Protein AF-A0A961A276-F1 (afdb_monomer_lite)

Radius of gyration: 33.19 Å; chains: 1; bounding box: 102×46×78 Å

Secondary structure (DSSP, 8-state):
-----SS--SSSSB-TTS-B---TTSSS--BTBS---SS--SSSSB-TTSSSB-S-SS-TTSSS--TT-S---SS--SSSSB-TTS-B---TTSSS--TT-S---SS--SSSSB-TTSPBP-----------------------TT---HHHHHHHHHHHHHHHHHHHTTS--

Structure (mmCIF, N/CA/C/O backbone):
data_AF-A0A961A276-F1
#
_entry.id   AF-A0A961A276-F1
#
loop_
_atom_site.group_PDB
_atom_site.id
_atom_site.type_symbol
_atom_site.label_atom_id
_atom_site.label_alt_id
_atom_site.label_comp_id
_atom_site.label_asym_id
_atom_site.label_entity_id
_atom_site.label_seq_id
_atom_site.pdbx_PDB_ins_code
_atom_site.Cartn_x
_atom_site.Cartn_y
_atom_site.Cartn_z
_atom_site.occupancy
_atom_site.B_iso_or_equiv
_atom_site.auth_seq_id
_atom_site.auth_comp_id
_atom_site.auth_asym_id
_atom_site.auth_atom_id
_atom_site.pdbx_PDB_model_num
ATOM 1 N N . GLU A 1 1 ? 20.631 -9.062 -34.538 1.00 73.62 1 GLU A N 1
AT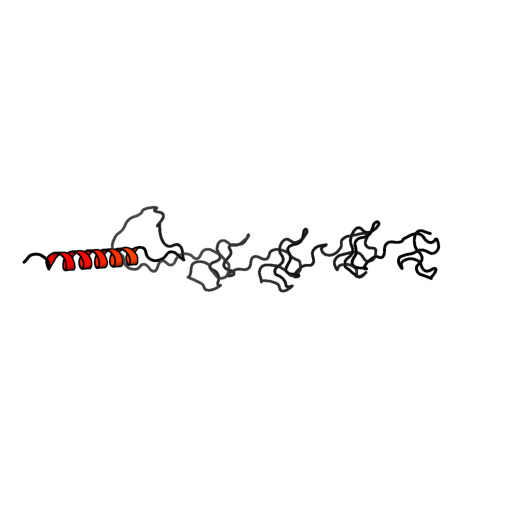OM 2 C CA . GLU A 1 1 ? 19.708 -7.972 -34.195 1.00 73.62 1 GLU A CA 1
ATOM 3 C C . GLU A 1 1 ? 18.553 -8.582 -33.426 1.00 73.62 1 GLU A C 1
ATOM 5 O O . GLU A 1 1 ? 17.890 -9.467 -33.961 1.00 73.62 1 GLU A O 1
ATOM 10 N N . ALA A 1 2 ? 18.440 -8.254 -32.138 1.00 84.44 2 ALA A N 1
ATOM 11 C CA . ALA A 1 2 ? 17.388 -8.772 -31.260 1.00 84.44 2 ALA A CA 1
ATOM 12 C C . ALA A 1 2 ? 16.193 -7.802 -31.144 1.00 84.44 2 ALA A C 1
ATOM 14 O O . ALA A 1 2 ? 15.118 -8.232 -30.722 1.00 84.44 2 ALA A O 1
ATOM 15 N N . CYS A 1 3 ? 16.389 -6.538 -31.535 1.00 87.81 3 CYS A N 1
ATOM 16 C CA . CYS A 1 3 ? 15.405 -5.464 -31.691 1.00 87.81 3 CYS A CA 1
ATOM 17 C C . CYS A 1 3 ? 15.944 -4.403 -32.677 1.00 87.81 3 CYS A C 1
ATOM 19 O O . CYS A 1 3 ? 17.151 -4.369 -32.926 1.00 87.81 3 CYS A O 1
ATOM 21 N N . ASP A 1 4 ? 15.052 -3.564 -33.211 1.00 90.69 4 ASP A N 1
ATOM 22 C CA . ASP A 1 4 ? 15.340 -2.336 -33.970 1.00 90.69 4 ASP A CA 1
ATOM 23 C C . ASP A 1 4 ? 14.149 -1.379 -33.774 1.00 90.69 4 ASP A C 1
ATOM 25 O O . ASP A 1 4 ? 13.019 -1.710 -34.145 1.00 90.69 4 ASP A O 1
ATOM 29 N N . ASP A 1 5 ? 14.383 -0.228 -33.145 1.00 88.00 5 ASP A N 1
ATOM 30 C CA . ASP A 1 5 ? 13.388 0.825 -32.895 1.00 88.00 5 ASP A CA 1
ATOM 31 C C . ASP A 1 5 ? 13.590 2.062 -33.794 1.00 88.00 5 ASP A C 1
ATOM 33 O O . ASP A 1 5 ? 12.964 3.112 -33.608 1.00 88.00 5 ASP A O 1
ATOM 37 N N . GLY A 1 6 ? 14.453 1.937 -34.806 1.00 90.75 6 GLY A N 1
ATOM 38 C CA . GLY A 1 6 ? 14.734 2.977 -35.782 1.00 90.75 6 GLY A CA 1
ATOM 39 C C . GLY A 1 6 ? 15.604 4.122 -35.264 1.00 90.75 6 GLY A C 1
ATOM 40 O O . GLY A 1 6 ? 15.682 5.152 -35.947 1.00 90.75 6 GLY A O 1
ATOM 41 N N . ASN A 1 7 ? 16.251 3.990 -34.099 1.00 91.69 7 ASN A N 1
ATOM 42 C CA . ASN A 1 7 ? 17.151 5.011 -33.571 1.00 91.69 7 ASN A CA 1
ATOM 43 C C . ASN A 1 7 ? 18.376 4.420 -32.811 1.00 91.69 7 ASN A C 1
ATOM 45 O O . ASN A 1 7 ? 18.725 3.263 -33.007 1.00 91.69 7 ASN A O 1
ATOM 49 N N . LEU A 1 8 ? 19.155 5.257 -32.106 1.00 92.25 8 LEU A N 1
ATOM 50 C CA . LEU A 1 8 ? 20.375 4.859 -31.362 1.00 92.25 8 LEU A CA 1
ATOM 51 C C . LEU A 1 8 ? 20.356 5.369 -29.908 1.00 92.25 8 LEU A C 1
ATOM 53 O O . LEU A 1 8 ? 21.415 5.546 -29.292 1.00 92.25 8 LEU A O 1
ATOM 57 N N . ASN A 1 9 ? 19.177 5.710 -29.397 1.00 89.94 9 ASN A N 1
ATOM 58 C CA . ASN A 1 9 ? 18.987 6.069 -28.003 1.00 89.94 9 ASN A CA 1
ATOM 59 C C . ASN A 1 9 ? 19.079 4.793 -27.155 1.00 89.94 9 ASN A C 1
ATOM 61 O O . ASN A 1 9 ? 19.041 3.683 -27.666 1.00 89.94 9 ASN A O 1
ATOM 65 N N . ASN A 1 10 ? 19.319 4.967 -25.861 1.00 87.50 10 ASN A N 1
ATOM 66 C CA . ASN A 1 10 ? 19.243 3.864 -24.910 1.00 87.50 10 ASN A CA 1
ATOM 67 C C . ASN A 1 10 ? 18.066 4.155 -23.975 1.00 87.50 10 ASN A C 1
ATOM 69 O O . ASN A 1 10 ? 17.797 5.327 -23.681 1.00 87.50 10 ASN A O 1
ATOM 73 N N . GLY A 1 11 ? 17.428 3.110 -23.458 1.00 80.12 11 GLY A N 1
ATOM 74 C CA . GLY A 1 11 ? 16.305 3.205 -22.525 1.00 80.12 11 GLY A CA 1
ATOM 75 C C . GLY A 1 11 ? 14.932 3.400 -23.178 1.00 80.12 11 GLY A C 1
ATOM 76 O O . GLY A 1 11 ? 13.973 3.682 -22.468 1.00 80.12 11 GLY A O 1
ATOM 77 N N . ASP A 1 12 ? 14.812 3.259 -24.499 1.00 83.94 12 ASP A N 1
ATOM 78 C CA . ASP A 1 12 ? 13.546 3.253 -25.253 1.00 83.94 12 ASP A CA 1
ATOM 79 C C . ASP A 1 12 ? 13.163 1.860 -25.791 1.00 83.94 12 ASP A C 1
ATOM 81 O O . ASP A 1 12 ? 12.250 1.724 -26.606 1.00 83.94 12 ASP A O 1
ATOM 85 N N . GLY A 1 13 ? 13.808 0.812 -25.268 1.00 85.50 13 GLY A N 1
ATOM 86 C CA . GLY A 1 13 ? 13.492 -0.597 -25.533 1.00 85.50 13 GLY A CA 1
ATOM 87 C C . GLY A 1 13 ? 14.488 -1.309 -26.442 1.00 85.50 13 GLY A C 1
ATOM 88 O O . GLY A 1 13 ? 14.504 -2.545 -26.492 1.00 85.50 13 GLY A O 1
ATOM 89 N N . CYS A 1 14 ? 15.351 -0.565 -27.134 1.00 91.50 14 CYS A N 1
ATOM 90 C CA . CYS A 1 14 ? 16.436 -1.129 -27.919 1.00 91.50 14 CYS A CA 1
ATOM 91 C C . CYS A 1 14 ? 17.690 -0.261 -27.830 1.00 91.50 14 CYS A C 1
ATOM 93 O O . CYS A 1 14 ? 17.703 0.868 -28.296 1.00 91.50 14 CYS A O 1
ATOM 95 N N . ASN A 1 15 ? 18.778 -0.801 -27.276 1.00 90.56 15 ASN A N 1
ATOM 96 C CA . ASN A 1 15 ? 20.005 -0.020 -27.156 1.00 90.56 15 ASN A CA 1
ATOM 97 C C . ASN A 1 15 ? 20.712 0.180 -28.504 1.00 90.56 15 ASN A C 1
ATOM 99 O O . ASN A 1 15 ? 20.469 -0.513 -29.497 1.00 90.56 15 ASN A O 1
ATOM 103 N N . ASN A 1 16 ? 21.725 1.048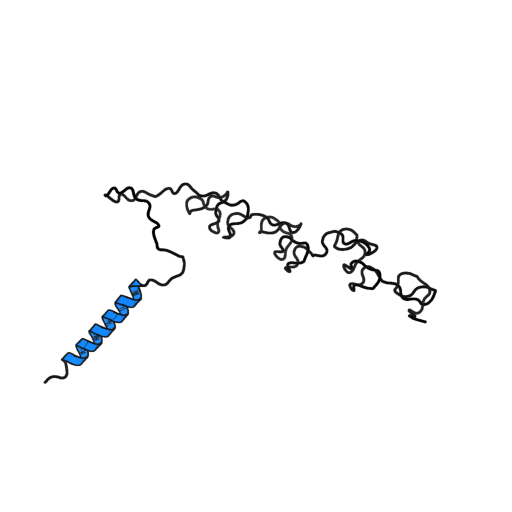 -28.506 1.00 91.50 16 ASN A N 1
ATOM 104 C CA . ASN A 1 16 ? 22.568 1.305 -29.678 1.00 91.50 16 ASN A CA 1
ATOM 105 C C . ASN A 1 16 ? 23.417 0.108 -30.177 1.00 91.50 16 ASN A C 1
ATOM 107 O O . ASN A 1 16 ? 24.118 0.236 -31.186 1.00 91.50 16 ASN A O 1
ATOM 111 N N . LEU A 1 17 ? 23.376 -1.038 -29.487 1.00 91.94 17 LEU A N 1
ATOM 112 C CA . LEU A 1 17 ? 23.971 -2.314 -29.899 1.00 91.94 17 LEU A CA 1
ATOM 113 C C . LEU A 1 17 ? 22.923 -3.294 -30.465 1.00 91.94 17 LEU A C 1
ATOM 115 O O . LEU A 1 17 ? 23.268 -4.434 -30.791 1.00 91.94 17 LEU A O 1
ATOM 119 N N . CYS A 1 18 ? 21.670 -2.852 -30.632 1.00 90.69 18 CYS A N 1
ATOM 120 C CA . CYS A 1 18 ? 20.526 -3.647 -31.086 1.00 90.69 18 CYS A CA 1
ATOM 121 C C . CYS A 1 18 ? 20.211 -4.839 -30.162 1.00 90.69 18 CYS A C 1
ATOM 123 O O . CYS A 1 18 ? 19.841 -5.936 -30.620 1.00 90.69 18 CYS A O 1
ATOM 125 N N . GLU A 1 19 ? 20.392 -4.624 -28.859 1.00 88.81 19 GLU A N 1
ATOM 126 C CA . GLU A 1 19 ? 20.022 -5.528 -27.776 1.00 88.81 19 GLU A CA 1
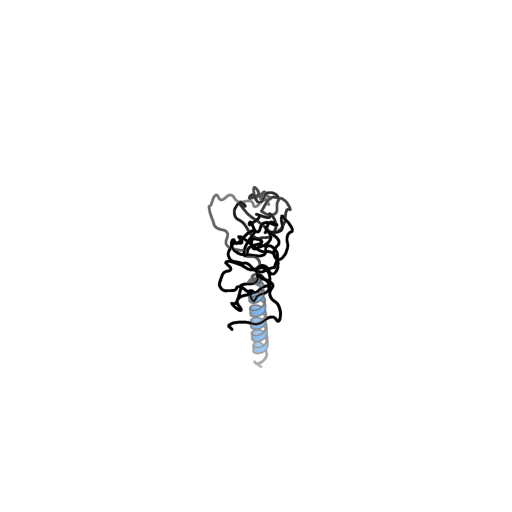ATOM 127 C C . GLU A 1 19 ? 18.796 -4.967 -27.040 1.00 88.81 19 GLU A C 1
ATOM 129 O O . GLU A 1 19 ? 18.678 -3.757 -26.848 1.00 88.81 19 GLU A O 1
ATOM 134 N N . ARG A 1 20 ? 17.867 -5.850 -26.646 1.00 86.88 20 ARG A N 1
ATOM 135 C CA . ARG A 1 20 ? 16.648 -5.447 -25.929 1.00 86.88 20 ARG A CA 1
ATOM 136 C C . ARG A 1 20 ? 16.998 -4.881 -24.556 1.00 86.88 20 ARG A C 1
ATOM 138 O O . ARG A 1 20 ? 17.707 -5.537 -23.794 1.00 86.88 20 ARG A O 1
ATOM 145 N N . GLU A 1 21 ? 16.424 -3.730 -24.244 1.00 86.31 21 GLU A N 1
ATOM 146 C CA . GLU A 1 21 ? 16.412 -3.138 -22.906 1.00 86.31 21 GLU A CA 1
ATOM 147 C C . GLU A 1 21 ? 14.999 -3.246 -22.326 1.00 86.31 21 GLU A C 1
ATOM 149 O O . GLU A 1 21 ? 14.030 -3.241 -23.082 1.00 86.31 21 GLU A O 1
ATOM 154 N N . TYR A 1 22 ? 14.888 -3.378 -21.003 1.00 87.19 22 TYR A N 1
ATOM 155 C CA . TYR A 1 22 ? 13.599 -3.229 -20.324 1.00 87.19 22 TYR A CA 1
ATOM 156 C C . TYR A 1 22 ? 13.236 -1.741 -20.255 1.00 87.19 22 TYR A C 1
ATOM 158 O O . TYR A 1 22 ? 14.136 -0.896 -20.167 1.00 87.19 22 TYR A O 1
ATOM 166 N N . ILE A 1 23 ? 11.945 -1.418 -20.313 1.00 88.75 23 ILE A N 1
ATOM 167 C CA . ILE A 1 23 ? 11.461 -0.036 -20.232 1.00 88.75 23 ILE A CA 1
ATOM 168 C C . ILE A 1 23 ? 10.642 0.140 -18.957 1.00 88.75 23 ILE A C 1
ATOM 170 O O . ILE A 1 23 ? 9.442 -0.116 -18.955 1.00 88.75 23 ILE A O 1
ATOM 174 N N . CYS A 1 24 ? 11.281 0.706 -17.936 1.00 88.75 24 CYS A N 1
ATOM 175 C CA . CYS A 1 24 ? 10.618 0.999 -16.672 1.00 88.75 24 CYS A CA 1
ATOM 176 C C . CYS A 1 24 ? 9.443 1.968 -16.855 1.00 88.75 24 CYS A C 1
ATOM 178 O O . CYS A 1 24 ? 9.604 3.056 -17.422 1.00 88.75 24 CYS A O 1
ATOM 180 N N . GLY A 1 25 ? 8.277 1.579 -16.341 1.00 89.25 25 GLY A N 1
ATOM 181 C CA . GLY A 1 25 ? 7.066 2.391 -16.323 1.00 89.25 25 GLY A CA 1
ATOM 182 C C . GLY A 1 25 ? 6.205 2.245 -17.574 1.00 89.25 25 GLY A C 1
ATOM 183 O O . GLY A 1 25 ? 5.432 3.149 -17.897 1.00 89.25 25 GLY A O 1
ATOM 184 N N . ASN A 1 26 ? 6.342 1.146 -18.318 1.00 89.50 26 ASN A N 1
ATOM 185 C CA . ASN A 1 26 ? 5.553 0.877 -19.522 1.00 89.50 26 ASN A CA 1
ATOM 186 C C . ASN A 1 26 ? 4.260 0.078 -19.237 1.00 89.50 26 ASN A C 1
ATOM 188 O O . ASN A 1 26 ? 3.461 -0.157 -20.151 1.00 89.50 26 ASN A O 1
ATOM 192 N N . GLY A 1 27 ? 4.036 -0.313 -17.982 1.00 86.81 27 GLY A N 1
ATOM 193 C CA . GLY A 1 27 ? 2.900 -1.100 -17.508 1.00 86.81 27 GLY A CA 1
ATOM 194 C C . GLY A 1 27 ? 3.045 -2.607 -17.717 1.00 86.81 27 GLY A C 1
ATOM 195 O O . GLY A 1 27 ? 2.057 -3.338 -17.595 1.00 86.81 27 GLY A O 1
ATOM 196 N N . VAL A 1 28 ? 4.233 -3.095 -18.079 1.00 86.31 28 VAL A N 1
ATOM 197 C CA . VAL A 1 28 ? 4.508 -4.499 -18.394 1.00 86.31 28 VAL A CA 1
ATOM 198 C C . VAL A 1 28 ? 5.766 -4.938 -17.666 1.00 86.31 28 VAL A C 1
ATOM 200 O O . VAL A 1 28 ? 6.848 -4.483 -17.978 1.00 86.31 28 VAL A O 1
ATOM 203 N N . LEU A 1 29 ? 5.642 -5.919 -16.771 1.00 83.75 29 LEU A N 1
ATOM 204 C CA . LEU A 1 29 ? 6.805 -6.473 -16.081 1.00 83.75 29 LEU A CA 1
ATOM 205 C C . LEU A 1 29 ? 7.722 -7.246 -17.050 1.00 83.75 29 LEU A C 1
ATOM 207 O O . LEU A 1 29 ? 7.364 -8.334 -17.526 1.00 83.75 29 LEU A O 1
ATOM 211 N N . GLU A 1 30 ? 8.918 -6.718 -17.301 1.00 88.31 30 GLU A N 1
ATOM 212 C CA . GLU A 1 30 ? 9.925 -7.300 -18.191 1.00 88.31 30 GLU A CA 1
ATOM 213 C C . GLU A 1 30 ? 11.091 -7.980 -17.443 1.00 88.31 30 GLU A C 1
ATOM 215 O O . GLU A 1 30 ? 11.292 -7.858 -16.234 1.00 88.31 30 GLU A O 1
ATOM 220 N N . GLN A 1 31 ? 11.906 -8.756 -18.170 1.00 84.44 31 GLN A N 1
ATOM 221 C CA . GLN A 1 31 ? 13.104 -9.373 -17.592 1.00 84.44 31 GLN A CA 1
ATOM 222 C C . GLN A 1 31 ? 14.172 -8.302 -17.316 1.00 84.44 31 GLN A C 1
ATOM 224 O O . GLN A 1 31 ? 14.814 -7.821 -18.244 1.00 84.44 31 GLN A O 1
ATOM 229 N N . GLY A 1 32 ? 14.404 -8.000 -16.037 1.00 83.94 32 GLY A N 1
ATOM 230 C CA . GLY A 1 32 ? 15.316 -6.936 -15.589 1.00 83.94 32 GLY A CA 1
ATOM 231 C C . GLY A 1 32 ? 14.657 -5.963 -14.608 1.00 83.94 32 GLY A C 1
ATOM 232 O O . GLY A 1 32 ? 15.361 -5.267 -13.877 1.00 83.94 32 GLY A O 1
ATOM 233 N N . GLU A 1 33 ? 13.329 -5.992 -14.544 1.00 90.38 33 GLU A N 1
ATOM 234 C CA . GLU A 1 33 ? 12.507 -5.229 -13.615 1.00 90.38 33 GLU A CA 1
ATOM 235 C C . GLU A 1 33 ? 12.051 -6.107 -12.453 1.00 90.38 33 GLU A C 1
ATOM 237 O O . GLU A 1 33 ? 11.783 -7.302 -12.609 1.00 90.38 33 GLU A O 1
ATOM 242 N N . ASN A 1 34 ? 11.946 -5.501 -11.274 1.00 87.50 34 ASN A N 1
ATOM 243 C CA . ASN A 1 34 ? 11.336 -6.125 -10.104 1.00 87.50 34 ASN A CA 1
ATOM 244 C C . ASN A 1 34 ? 9.864 -5.699 -9.932 1.00 87.50 34 ASN A C 1
ATOM 246 O O . ASN A 1 34 ? 9.120 -6.388 -9.233 1.00 87.50 34 ASN A O 1
ATOM 250 N N . CYS A 1 35 ? 9.451 -4.597 -10.565 1.00 87.31 35 CYS A N 1
ATOM 251 C CA . CYS A 1 35 ? 8.083 -4.080 -10.643 1.00 87.31 35 CYS A CA 1
ATOM 252 C C . CYS A 1 35 ? 7.915 -3.154 -11.854 1.00 87.31 35 CYS A C 1
ATOM 254 O O . CYS A 1 35 ? 8.913 -2.742 -12.431 1.00 87.31 35 CYS A O 1
ATOM 256 N N . ASP A 1 36 ? 6.670 -2.825 -12.203 1.00 89.69 36 ASP A N 1
ATOM 257 C CA . ASP A 1 36 ? 6.325 -1.754 -13.143 1.00 89.69 36 ASP A CA 1
ATOM 258 C C . ASP A 1 36 ? 4.934 -1.202 -12.771 1.00 89.69 36 ASP A C 1
ATOM 260 O O . ASP A 1 36 ? 3.956 -1.954 -12.740 1.00 89.69 36 ASP A O 1
ATOM 264 N N . ASP A 1 37 ? 4.849 0.091 -12.452 1.00 85.06 37 ASP A N 1
ATOM 265 C CA . ASP A 1 37 ? 3.625 0.808 -12.061 1.00 85.06 37 ASP A CA 1
ATOM 266 C C . ASP A 1 37 ? 3.158 1.816 -13.132 1.00 85.06 37 ASP A C 1
ATOM 268 O O . ASP A 1 37 ? 2.470 2.804 -12.859 1.00 85.06 37 ASP A O 1
ATOM 272 N N . SER A 1 38 ? 3.484 1.534 -14.398 1.00 90.38 38 SER A N 1
ATOM 273 C CA . SER A 1 38 ? 3.098 2.322 -15.578 1.00 90.38 38 SER A CA 1
ATOM 274 C C . SER A 1 38 ? 3.611 3.764 -15.593 1.00 90.38 38 SER A C 1
ATOM 276 O O . SER A 1 38 ? 3.102 4.588 -16.365 1.00 90.38 38 SER A O 1
ATOM 278 N N . ASN A 1 39 ? 4.587 4.096 -14.745 1.00 87.19 39 ASN A N 1
ATOM 279 C CA . ASN A 1 39 ? 5.286 5.368 -14.777 1.00 87.19 39 ASN A CA 1
ATOM 280 C C . ASN A 1 39 ? 6.684 5.259 -14.111 1.00 87.19 39 ASN A C 1
ATOM 282 O O . ASN A 1 39 ? 7.150 4.168 -13.821 1.00 87.19 39 ASN A O 1
ATOM 286 N N . THR A 1 40 ? 7.413 6.372 -13.968 1.00 91.38 40 THR A N 1
ATOM 287 C CA . THR A 1 40 ? 8.758 6.393 -13.342 1.00 91.38 40 THR A CA 1
ATOM 288 C C . THR A 1 40 ? 8.834 7.378 -12.174 1.00 91.38 40 THR A C 1
ATOM 290 O O . THR A 1 40 ? 9.898 7.936 -11.879 1.00 91.38 40 THR A O 1
ATOM 293 N N . ILE A 1 41 ? 7.694 7.714 -11.581 1.00 86.19 41 ILE A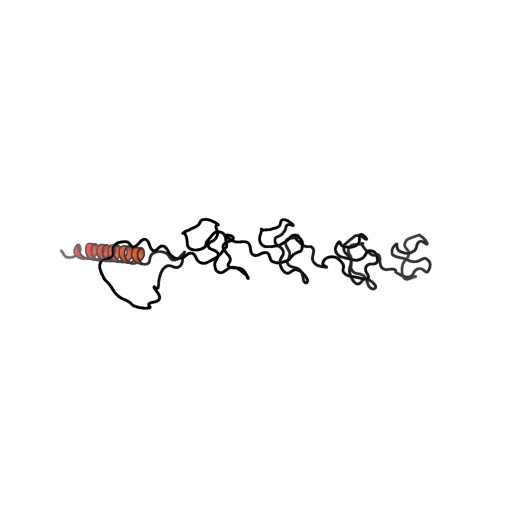 N 1
ATOM 294 C CA . ILE A 1 41 ? 7.621 8.445 -10.320 1.00 86.19 41 ILE A CA 1
ATOM 295 C C . ILE A 1 41 ? 8.086 7.465 -9.231 1.00 86.19 41 ILE A C 1
ATOM 297 O O . ILE A 1 41 ? 8.207 6.269 -9.449 1.00 86.19 41 ILE A O 1
ATOM 301 N N . SER A 1 42 ? 8.591 7.995 -8.124 1.00 84.88 42 SER A N 1
ATOM 302 C CA . SER A 1 42 ? 9.061 7.165 -7.013 1.00 84.88 42 SER A CA 1
ATOM 303 C C . SER A 1 42 ? 8.087 7.307 -5.858 1.00 84.88 42 SER A C 1
ATOM 305 O O . SER A 1 42 ? 7.605 8.412 -5.585 1.00 84.88 42 SER A O 1
ATOM 307 N N . GLY A 1 43 ? 7.862 6.211 -5.140 1.00 76.75 43 GLY A N 1
ATOM 308 C CA . GLY A 1 43 ? 6.939 6.150 -4.011 1.00 76.75 43 GLY A CA 1
ATOM 309 C C . GLY A 1 43 ? 5.464 5.920 -4.359 1.00 76.75 43 GLY A C 1
ATOM 310 O O . GLY A 1 43 ? 4.638 6.116 -3.468 1.00 76.75 43 GLY A O 1
ATOM 311 N N . ASP A 1 44 ? 5.130 5.516 -5.586 1.00 71.19 44 ASP A N 1
ATOM 312 C CA . ASP A 1 44 ? 3.757 5.262 -6.060 1.00 71.19 44 ASP A CA 1
ATOM 313 C C . ASP A 1 44 ? 3.493 3.836 -6.584 1.00 71.19 44 ASP A C 1
ATOM 315 O O . ASP A 1 44 ? 2.442 3.581 -7.168 1.00 71.19 44 ASP A O 1
ATOM 319 N N . GLY A 1 45 ? 4.389 2.893 -6.294 1.00 78.25 45 GLY A N 1
ATOM 320 C CA . GLY A 1 45 ? 4.216 1.463 -6.587 1.00 78.25 45 GLY A CA 1
ATOM 321 C C . GLY A 1 45 ? 5.537 0.791 -6.961 1.00 78.25 45 GLY A C 1
ATOM 322 O O . GLY A 1 45 ? 5.841 -0.341 -6.561 1.00 78.25 45 GLY A O 1
ATOM 323 N N . CYS A 1 46 ? 6.376 1.524 -7.679 1.00 87.88 46 CYS A N 1
ATOM 324 C CA . CYS A 1 46 ? 7.684 1.085 -8.114 1.00 87.88 46 CYS A CA 1
ATOM 325 C C . CYS A 1 46 ? 8.698 2.232 -8.014 1.00 87.88 46 CYS A C 1
ATOM 327 O O . CYS A 1 46 ? 8.352 3.410 -8.015 1.00 87.88 46 CYS A O 1
ATOM 329 N N . SER A 1 47 ? 9.977 1.901 -7.853 1.00 89.75 47 SER A N 1
ATOM 330 C CA . SER A 1 47 ? 11.040 2.898 -7.930 1.00 89.75 47 SER A CA 1
ATOM 331 C C . SER A 1 47 ? 11.195 3.403 -9.360 1.00 89.75 47 SER A C 1
ATOM 333 O O . SER A 1 47 ? 10.936 2.684 -10.320 1.00 89.75 47 SER A O 1
ATOM 335 N N . SER A 1 48 ? 11.725 4.617 -9.519 1.00 90.88 48 SER A N 1
ATOM 336 C CA . SER A 1 48 ? 11.969 5.219 -10.846 1.00 90.88 48 SER A CA 1
ATOM 337 C C . SER A 1 48 ? 12.923 4.428 -11.759 1.00 90.88 48 SER A C 1
ATOM 339 O O . SER A 1 48 ? 13.035 4.739 -12.943 1.00 90.88 48 SER A O 1
ATOM 341 N N . ASP A 1 49 ? 13.633 3.435 -11.218 1.00 90.12 49 ASP A N 1
ATOM 342 C CA . ASP A 1 49 ? 14.510 2.504 -11.938 1.00 90.12 49 ASP A CA 1
ATOM 343 C C . ASP A 1 49 ? 13.958 1.066 -12.008 1.00 90.12 49 ASP A C 1
ATOM 345 O O . ASP A 1 49 ? 14.649 0.150 -12.464 1.00 90.12 49 ASP A O 1
ATOM 349 N N . CYS A 1 50 ? 12.732 0.852 -11.533 1.00 90.31 50 CYS A N 1
ATOM 350 C CA . CYS A 1 50 ? 12.041 -0.429 -11.474 1.00 90.31 50 CYS A CA 1
ATOM 351 C C . CYS A 1 50 ? 12.796 -1.552 -10.740 1.00 90.31 50 CYS A C 1
ATOM 353 O O . CYS A 1 50 ? 12.514 -2.742 -10.907 1.00 90.31 50 CYS A O 1
ATOM 355 N N . GLN A 1 51 ? 13.771 -1.192 -9.899 1.00 91.38 51 GLN A N 1
ATOM 356 C CA . GLN A 1 51 ? 14.572 -2.141 -9.125 1.00 91.38 51 GLN A CA 1
ATOM 357 C C . GLN A 1 51 ? 13.979 -2.430 -7.746 1.00 91.38 51 GLN A C 1
ATOM 359 O O . GLN A 1 51 ? 14.327 -3.439 -7.130 1.00 91.38 51 GLN A O 1
ATOM 364 N N . THR A 1 52 ? 13.096 -1.575 -7.241 1.00 83.75 52 THR A N 1
ATOM 365 C CA . THR A 1 52 ? 12.525 -1.702 -5.902 1.00 83.75 52 THR A CA 1
ATOM 366 C C . THR A 1 52 ? 11.026 -1.485 -5.972 1.00 83.75 52 THR A C 1
ATOM 368 O O . THR A 1 52 ? 10.571 -0.503 -6.540 1.00 83.75 52 THR A O 1
ATOM 371 N N . ILE A 1 53 ? 10.252 -2.378 -5.357 1.00 79.50 53 ILE A N 1
ATOM 372 C CA . ILE A 1 53 ? 8.834 -2.113 -5.102 1.00 79.50 53 ILE A CA 1
ATOM 373 C C . ILE A 1 53 ? 8.773 -1.038 -4.019 1.00 79.50 53 ILE A C 1
ATOM 375 O O . ILE A 1 53 ? 9.227 -1.258 -2.892 1.00 79.50 53 ILE A O 1
ATOM 379 N N . GLU A 1 54 ? 8.240 0.122 -4.367 1.00 74.56 54 GLU A N 1
ATOM 380 C CA . GLU A 1 54 ? 8.083 1.267 -3.475 1.00 74.56 54 GLU A CA 1
ATOM 381 C C . GLU A 1 54 ? 6.602 1.502 -3.241 1.00 74.56 54 GLU A C 1
ATOM 383 O O . GLU A 1 54 ? 5.809 1.217 -4.115 1.00 74.56 54 GLU A O 1
ATOM 388 N N . GLY A 1 55 ? 6.205 2.008 -2.075 1.00 61.84 55 GLY A N 1
ATOM 389 C CA . GLY A 1 55 ? 4.818 2.448 -1.884 1.00 61.84 55 GLY A CA 1
ATOM 390 C C . GLY A 1 55 ? 3.753 1.432 -2.320 1.00 61.84 55 GLY A C 1
ATOM 391 O O . GLY A 1 55 ? 2.889 1.790 -3.097 1.00 61.84 55 GLY A O 1
ATOM 392 N N . GLY A 1 56 ? 3.819 0.192 -1.821 1.00 56.62 56 GLY A N 1
ATOM 393 C CA . GLY A 1 56 ? 2.804 -0.831 -2.086 1.00 56.62 56 GLY A CA 1
ATOM 394 C C . GLY A 1 56 ? 2.790 -1.303 -3.542 1.00 56.62 56 GLY A C 1
ATOM 395 O O . GLY A 1 56 ? 2.203 -0.671 -4.406 1.00 56.62 56 GLY A O 1
ATOM 396 N N . GLY A 1 57 ? 3.288 -2.516 -3.803 1.00 54.19 57 GLY A N 1
ATOM 397 C CA . GLY A 1 57 ? 2.940 -3.264 -5.029 1.00 54.19 57 GLY A CA 1
ATOM 398 C C . GLY A 1 57 ? 1.462 -3.698 -5.073 1.00 54.19 57 GLY A C 1
ATOM 399 O O . GLY A 1 57 ? 1.140 -4.731 -5.646 1.00 54.19 57 GLY A O 1
ATOM 400 N N . ALA A 1 58 ? 0.619 -2.948 -4.373 1.00 62.47 58 ALA A N 1
ATOM 401 C CA . ALA A 1 58 ? -0.765 -3.125 -4.018 1.00 62.47 58 ALA A CA 1
ATOM 402 C C . ALA A 1 58 ? -1.320 -1.689 -3.946 1.00 62.47 58 ALA A C 1
ATOM 404 O O . ALA A 1 58 ? -0.837 -0.873 -3.146 1.00 62.47 58 ALA A O 1
ATOM 405 N N . LEU A 1 59 ? -2.173 -1.339 -4.906 1.00 72.31 59 LEU A N 1
ATOM 406 C CA . LEU A 1 59 ? -2.661 0.022 -5.100 1.00 72.31 59 LEU A CA 1
ATOM 407 C C . LEU A 1 59 ? -3.810 0.287 -4.136 1.00 72.31 59 LEU A C 1
ATOM 409 O O . LEU A 1 59 ? -4.971 0.086 -4.480 1.00 72.31 59 LEU A O 1
ATOM 413 N N . CYS A 1 60 ? -3.469 0.847 -2.980 1.00 78.81 60 CYS A N 1
ATOM 414 C CA . CYS A 1 60 ? -4.454 1.129 -1.954 1.00 78.81 60 CYS A CA 1
ATOM 415 C C . CYS A 1 60 ? -5.632 1.978 -2.460 1.00 78.81 60 CYS A C 1
ATOM 417 O O . CYS A 1 60 ? -5.447 3.058 -3.032 1.00 78.81 60 CYS A O 1
ATOM 419 N N . GLY A 1 61 ? -6.846 1.508 -2.193 1.00 81.38 61 GLY A N 1
ATOM 420 C CA . GLY A 1 61 ? -8.097 2.153 -2.564 1.00 81.38 61 GLY A CA 1
ATOM 421 C C . GLY A 1 61 ? -8.566 1.840 -3.983 1.00 81.38 61 GLY A C 1
ATOM 422 O O . GLY A 1 61 ? -9.359 2.606 -4.539 1.00 81.38 61 GLY A O 1
ATOM 423 N N . ASN A 1 62 ? -8.089 0.755 -4.602 1.00 81.12 62 ASN A N 1
ATOM 424 C CA . ASN A 1 62 ? -8.495 0.341 -5.951 1.00 81.12 62 ASN A CA 1
ATOM 425 C C . ASN A 1 62 ? -9.681 -0.652 -5.962 1.00 81.12 62 ASN A C 1
ATOM 427 O O . ASN A 1 62 ? -10.227 -0.965 -7.026 1.00 81.12 62 ASN A O 1
ATOM 431 N N . GLY A 1 63 ? -10.111 -1.119 -4.792 1.00 84.25 63 GLY A N 1
ATOM 432 C CA . GLY A 1 63 ? -11.219 -2.047 -4.567 1.00 84.25 63 GLY A CA 1
ATOM 433 C C . GLY A 1 63 ? -10.812 -3.516 -4.659 1.00 84.25 63 GLY A C 1
ATOM 434 O O . GLY A 1 63 ? -11.683 -4.390 -4.725 1.00 84.25 63 GLY A O 1
ATOM 435 N N . ILE A 1 64 ? -9.514 -3.800 -4.730 1.00 80.75 64 ILE A N 1
ATOM 436 C CA . ILE A 1 64 ? -8.941 -5.124 -4.934 1.00 80.75 64 ILE A CA 1
ATOM 437 C C . ILE A 1 64 ? -7.924 -5.353 -3.828 1.00 80.75 64 ILE A C 1
ATOM 439 O O . ILE A 1 64 ? -6.882 -4.728 -3.806 1.00 80.75 64 ILE A O 1
ATOM 443 N N . TRP A 1 65 ? -8.193 -6.319 -2.953 1.00 82.31 65 TRP A N 1
ATOM 444 C CA . TRP A 1 65 ? -7.197 -6.718 -1.967 1.00 82.31 65 TRP A CA 1
ATOM 445 C C . TRP A 1 65 ? -5.988 -7.369 -2.653 1.00 82.31 65 TRP A C 1
ATOM 447 O O . TRP A 1 65 ? -6.109 -8.442 -3.262 1.00 82.31 65 TRP A O 1
ATOM 457 N N . GLU A 1 66 ? -4.824 -6.741 -2.525 1.00 79.56 66 GLU A N 1
ATOM 458 C CA . GLU A 1 66 ? -3.567 -7.173 -3.128 1.00 79.56 66 GLU A CA 1
ATOM 459 C C . GLU A 1 66 ? -2.540 -7.626 -2.071 1.00 79.56 66 GLU A C 1
ATOM 461 O O . GLU A 1 66 ? -2.611 -7.329 -0.875 1.00 79.56 66 GLU A O 1
ATOM 466 N N . THR A 1 67 ? -1.554 -8.427 -2.495 1.00 70.69 67 THR A N 1
ATOM 467 C CA . THR A 1 67 ? -0.539 -8.955 -1.568 1.00 70.69 67 THR A CA 1
ATOM 468 C C . THR A 1 67 ? 0.372 -7.823 -1.093 1.00 70.69 67 THR A C 1
ATOM 470 O O . THR A 1 67 ? 1.269 -7.402 -1.813 1.00 70.69 67 THR A O 1
ATOM 473 N N . GLY A 1 68 ? 0.163 -7.367 0.142 1.00 71.00 68 GLY A N 1
ATOM 474 C CA . GLY A 1 68 ? 0.865 -6.217 0.723 1.00 71.00 68 GLY A CA 1
ATOM 475 C C . GLY A 1 68 ? -0.069 -5.270 1.476 1.00 71.00 68 GLY A C 1
ATOM 476 O O . GLY A 1 68 ? 0.387 -4.545 2.357 1.00 71.00 68 GLY A O 1
ATOM 477 N N . GLU A 1 69 ? -1.369 -5.345 1.200 1.00 81.69 69 GLU A N 1
ATOM 478 C CA . GLU A 1 69 ? -2.414 -4.596 1.891 1.00 81.69 69 GLU A CA 1
ATOM 479 C C . GLU A 1 69 ? -2.985 -5.372 3.079 1.00 81.69 69 GLU A C 1
ATOM 481 O O . GLU A 1 69 ? -3.191 -6.589 3.021 1.00 81.69 69 GLU A O 1
ATOM 486 N N . ALA A 1 70 ? -3.297 -4.667 4.170 1.00 83.00 70 ALA A N 1
ATOM 487 C CA . ALA A 1 70 ? -4.096 -5.249 5.248 1.00 83.00 70 ALA A CA 1
ATOM 488 C C . ALA A 1 70 ? -5.603 -5.209 4.923 1.00 83.00 70 ALA A C 1
ATOM 490 O O . ALA A 1 70 ? -6.352 -6.045 5.425 1.00 83.00 70 ALA A O 1
ATOM 491 N N . CYS A 1 71 ? -6.029 -4.261 4.086 1.00 84.50 71 CYS A N 1
ATOM 492 C CA . CYS A 1 71 ? -7.396 -4.027 3.621 1.00 84.50 71 CYS A CA 1
ATOM 493 C C . CYS A 1 71 ? -7.366 -3.227 2.309 1.00 84.50 71 CYS A C 1
ATOM 495 O O . CYS A 1 71 ? -6.356 -2.592 2.035 1.00 84.50 71 CYS A O 1
ATOM 497 N N . ASP A 1 72 ? -8.468 -3.228 1.558 1.00 87.62 72 ASP A N 1
ATOM 498 C CA . ASP A 1 72 ? -8.755 -2.266 0.487 1.00 87.62 72 ASP A CA 1
ATOM 499 C C . ASP A 1 72 ? -10.284 -2.100 0.399 1.00 87.62 72 ASP A C 1
ATOM 501 O O . ASP A 1 72 ? -11.008 -3.088 0.234 1.00 87.62 72 ASP A O 1
ATOM 505 N N . ASP A 1 73 ? -10.786 -0.876 0.574 1.00 86.12 73 ASP A N 1
ATOM 506 C CA . ASP A 1 73 ? -12.218 -0.542 0.551 1.00 86.12 73 ASP A CA 1
ATOM 507 C C . ASP A 1 73 ? -12.640 0.261 -0.696 1.00 86.12 73 ASP A C 1
ATOM 509 O O . ASP A 1 73 ? -13.739 0.824 -0.764 1.00 86.12 73 ASP A O 1
ATOM 513 N N . GLY A 1 74 ? -11.783 0.295 -1.717 1.00 88.44 74 GLY A N 1
ATOM 514 C CA . GLY A 1 74 ? -12.049 0.978 -2.977 1.00 88.44 74 GLY A CA 1
ATOM 515 C C . GLY A 1 74 ? -11.949 2.493 -2.917 1.00 88.44 74 GLY A C 1
ATOM 516 O O . GLY A 1 74 ? -12.438 3.156 -3.839 1.00 88.44 74 GLY A O 1
ATOM 517 N N . ASN A 1 75 ? -11.362 3.055 -1.856 1.00 86.06 75 ASN A N 1
ATOM 518 C CA . ASN A 1 75 ? -11.078 4.476 -1.784 1.00 86.06 75 ASN A CA 1
ATOM 519 C C . ASN A 1 75 ? -9.893 4.811 -0.841 1.00 86.06 75 ASN A C 1
ATOM 521 O O . ASN A 1 75 ? -9.217 3.933 -0.328 1.00 86.06 75 ASN A O 1
ATOM 525 N N . LEU A 1 76 ? -9.575 6.103 -0.691 1.00 85.31 76 LEU A N 1
ATOM 526 C CA . LEU A 1 76 ? -8.472 6.600 0.156 1.00 85.31 76 LEU A CA 1
ATOM 527 C C . LEU A 1 76 ? -8.973 7.484 1.309 1.00 85.31 76 LEU A C 1
ATOM 529 O O . LEU A 1 76 ? -8.223 8.310 1.846 1.00 85.31 76 LEU A O 1
ATOM 533 N N . ASN A 1 77 ? -10.257 7.390 1.647 1.00 84.62 77 ASN A N 1
ATOM 534 C CA . ASN A 1 77 ? -10.774 8.024 2.846 1.00 84.62 77 ASN A CA 1
ATOM 535 C C . ASN A 1 77 ? -10.219 7.281 4.066 1.00 84.62 77 ASN A C 1
ATOM 537 O O . ASN A 1 77 ? -9.599 6.233 3.965 1.00 84.62 77 ASN A O 1
ATOM 541 N N . ASN A 1 78 ? -10.297 7.932 5.219 1.00 82.25 78 ASN A N 1
ATOM 542 C CA . ASN A 1 78 ? -9.896 7.309 6.469 1.00 82.25 78 ASN A CA 1
ATOM 543 C C . ASN A 1 78 ? -11.138 7.202 7.347 1.00 82.25 78 ASN A C 1
ATOM 545 O O . ASN A 1 78 ? -11.966 8.119 7.352 1.00 82.25 78 ASN A O 1
ATOM 549 N N . GLY A 1 79 ? -11.192 6.157 8.168 1.00 77.25 79 GLY A N 1
ATOM 550 C CA . GLY A 1 79 ? -12.288 5.918 9.104 1.00 77.25 79 GLY A CA 1
ATOM 551 C C . GLY A 1 79 ? -13.505 5.232 8.482 1.00 77.25 79 GLY A C 1
ATOM 552 O O . GLY A 1 79 ? -14.598 5.358 9.021 1.00 77.25 79 GLY A O 1
ATOM 553 N N . ASP A 1 80 ? -13.329 4.546 7.355 1.00 78.62 80 ASP A N 1
ATOM 554 C CA . ASP A 1 80 ? -14.323 3.706 6.679 1.00 78.62 80 ASP A CA 1
ATOM 555 C C . ASP A 1 80 ? -13.929 2.217 6.638 1.00 78.62 80 ASP A C 1
ATOM 557 O O . ASP A 1 80 ? -14.483 1.433 5.871 1.00 78.62 80 ASP A O 1
ATOM 561 N N . GLY A 1 81 ? -13.028 1.806 7.535 1.00 80.06 81 GLY A N 1
ATOM 562 C CA . GLY A 1 81 ? -12.553 0.425 7.688 1.00 80.06 81 GLY A CA 1
ATOM 563 C C . GLY A 1 81 ? -11.154 0.192 7.117 1.00 80.06 81 GLY A C 1
ATOM 564 O O . GLY A 1 81 ? -10.421 -0.676 7.603 1.00 80.06 81 GLY A O 1
ATOM 565 N N . CYS A 1 82 ? -10.725 1.008 6.154 1.00 86.69 82 CYS A N 1
ATOM 566 C CA . CYS A 1 82 ? -9.373 0.969 5.620 1.00 86.69 82 CYS A CA 1
ATOM 567 C C . CYS A 1 82 ? -8.738 2.360 5.599 1.00 86.69 82 CYS A C 1
ATOM 569 O O . CYS A 1 82 ? -9.368 3.340 5.234 1.00 86.69 82 CYS A O 1
ATOM 571 N N . SER A 1 83 ? -7.481 2.477 6.035 1.00 86.44 83 SER A N 1
ATOM 572 C CA . SER A 1 83 ? -6.774 3.757 5.948 1.00 86.44 83 SER A CA 1
ATOM 573 C C . SER A 1 83 ? -6.324 4.038 4.520 1.00 86.44 83 SER A C 1
ATOM 575 O O . SER A 1 83 ? -6.072 3.123 3.741 1.00 86.44 83 SER A O 1
ATOM 577 N N . SER A 1 84 ? -5.987 5.298 4.239 1.00 84.31 84 SER A N 1
ATOM 578 C CA . SER A 1 84 ? -5.320 5.703 2.991 1.00 84.31 84 SER A CA 1
ATOM 579 C C . SER A 1 84 ? -3.910 5.106 2.797 1.00 84.31 84 SER A C 1
ATOM 581 O O . SER A 1 84 ? -3.191 5.481 1.876 1.00 84.31 84 SER A O 1
ATOM 583 N N . SER A 1 85 ? -3.461 4.261 3.725 1.00 81.25 85 SER A N 1
ATOM 584 C CA . SER A 1 85 ? -2.208 3.498 3.692 1.00 81.25 85 SER A CA 1
ATOM 585 C C . SER A 1 85 ? -2.456 1.987 3.818 1.00 81.25 85 SER A C 1
ATOM 587 O O . SER A 1 85 ? -1.555 1.234 4.200 1.00 81.25 85 SER A O 1
ATOM 589 N N . CYS A 1 86 ? -3.694 1.564 3.555 1.00 83.75 86 CYS A N 1
ATOM 590 C CA . CYS A 1 86 ? -4.176 0.191 3.565 1.00 83.75 86 CYS A CA 1
ATOM 591 C C . CYS A 1 86 ? -3.836 -0.579 4.837 1.00 83.75 86 CYS A C 1
ATOM 593 O O . CYS A 1 86 ? -3.424 -1.743 4.823 1.00 83.75 86 CYS A O 1
ATOM 595 N N . GLN A 1 87 ? -3.988 0.118 5.961 1.00 84.12 87 GLN A N 1
ATOM 596 C CA . GLN A 1 87 ? -4.007 -0.465 7.290 1.00 84.12 87 GLN A CA 1
ATOM 597 C C . GLN A 1 87 ? -5.460 -0.575 7.737 1.00 84.12 87 GLN A C 1
ATOM 599 O O . GLN A 1 87 ? -6.221 0.378 7.585 1.00 84.12 87 GLN A O 1
ATOM 604 N N . ILE A 1 88 ? -5.830 -1.722 8.311 1.00 81.69 88 ILE A N 1
ATOM 605 C CA . ILE A 1 88 ? -7.165 -1.905 8.890 1.00 81.69 88 ILE A CA 1
ATOM 606 C C . ILE A 1 88 ? -7.376 -0.828 9.954 1.00 81.69 88 ILE A C 1
ATOM 608 O O . ILE A 1 88 ? -6.544 -0.662 10.854 1.00 81.69 88 ILE A O 1
ATOM 612 N N . GLN A 1 89 ? -8.487 -0.106 9.847 1.00 81.50 89 GLN A N 1
ATOM 613 C CA . GLN A 1 89 ? -8.923 0.846 10.855 1.00 81.50 89 GLN A CA 1
ATOM 614 C C . GLN A 1 89 ? -10.173 0.298 11.518 1.00 81.50 89 GLN A C 1
ATOM 616 O O . GLN A 1 89 ? -11.194 0.169 10.856 1.00 81.50 89 GLN A O 1
ATOM 621 N N . SER A 1 90 ? -10.097 0.044 12.827 1.00 80.25 90 SER A N 1
ATOM 622 C CA . SER A 1 90 ? -11.293 -0.245 13.618 1.00 80.25 90 SER A CA 1
ATOM 623 C C . SER A 1 90 ? -12.251 0.938 13.504 1.00 80.25 90 SER A C 1
ATOM 625 O O . SER A 1 90 ? -11.893 2.056 13.907 1.00 80.25 90 SER A O 1
ATOM 627 N N . THR A 1 91 ? -13.416 0.709 12.917 1.00 85.00 91 THR A N 1
ATOM 628 C CA . THR A 1 91 ? -14.426 1.737 12.697 1.00 85.00 91 THR A CA 1
ATOM 629 C C . THR A 1 91 ? -15.686 1.364 13.444 1.00 85.00 91 THR A C 1
ATOM 631 O O . THR A 1 91 ? -16.541 0.653 12.924 1.00 85.00 91 THR A O 1
ATOM 634 N N . CYS A 1 92 ? -15.817 1.951 14.628 1.00 87.94 92 CYS A N 1
ATOM 635 C CA . CYS A 1 92 ? -16.963 1.708 15.477 1.00 87.94 92 CYS A CA 1
ATOM 636 C C . CYS A 1 92 ? -18.278 2.111 14.796 1.00 87.94 92 CYS A C 1
ATOM 638 O O . CYS A 1 92 ? -18.400 3.212 14.248 1.00 87.94 92 CYS A O 1
ATOM 640 N N . GLY A 1 93 ? -19.264 1.222 14.867 1.00 88.00 93 GLY A N 1
ATOM 641 C CA . GLY A 1 93 ? -20.606 1.405 14.332 1.00 88.00 93 GLY A CA 1
ATOM 642 C C . GLY A 1 93 ? -20.777 0.936 12.886 1.00 88.00 93 GLY A C 1
ATOM 643 O O . GLY A 1 93 ? -21.736 1.347 12.228 1.00 88.00 93 GLY A O 1
ATOM 644 N N . ASN A 1 94 ? -19.877 0.098 12.361 1.00 86.25 94 ASN A N 1
ATOM 645 C CA . ASN A 1 94 ? -19.965 -0.457 11.003 1.00 86.25 94 ASN A CA 1
ATOM 646 C C . ASN A 1 94 ? -20.684 -1.827 10.942 1.00 86.25 94 ASN A C 1
ATOM 648 O O . ASN A 1 94 ? -20.950 -2.359 9.859 1.00 86.25 94 ASN A O 1
ATOM 652 N N . GLY A 1 95 ? -21.049 -2.383 12.096 1.00 87.56 95 GLY A N 1
ATOM 653 C CA . GLY A 1 95 ? -21.763 -3.646 12.273 1.00 87.56 95 GLY A CA 1
ATOM 654 C C . GLY A 1 95 ? -20.855 -4.873 12.309 1.00 87.56 95 GLY A C 1
ATOM 655 O O . GLY A 1 95 ? -21.353 -6.005 12.260 1.00 87.56 95 GLY A O 1
ATOM 656 N N . ILE A 1 96 ? -19.539 -4.679 12.351 1.00 84.06 96 ILE A N 1
ATOM 657 C CA . ILE A 1 96 ? -18.524 -5.725 12.322 1.00 84.06 96 ILE A CA 1
ATOM 658 C C . ILE A 1 96 ? -17.588 -5.485 13.501 1.00 84.06 96 ILE A C 1
ATOM 660 O O . ILE A 1 96 ? -16.845 -4.526 13.509 1.00 84.06 96 ILE A O 1
ATOM 664 N N . ALA A 1 97 ? -17.571 -6.396 14.475 1.00 86.88 97 ALA A N 1
ATOM 665 C CA . ALA A 1 97 ? -16.631 -6.285 15.589 1.00 86.88 97 ALA A CA 1
ATOM 666 C C . ALA A 1 97 ? -15.189 -6.540 15.111 1.00 86.88 97 ALA A C 1
ATOM 668 O O . ALA A 1 97 ? -14.820 -7.683 14.801 1.00 86.88 97 ALA A O 1
ATOM 669 N N . GLU A 1 98 ? -14.379 -5.484 15.065 1.00 84.19 98 GLU A N 1
ATOM 670 C CA . GLU A 1 98 ? -12.994 -5.509 14.595 1.00 84.19 98 GLU A CA 1
ATOM 671 C C . GLU A 1 98 ? -11.978 -5.684 15.741 1.00 84.19 98 GLU A C 1
ATOM 673 O O . GLU A 1 98 ? -12.290 -5.661 16.935 1.00 84.19 98 GLU A O 1
ATOM 678 N N . VAL A 1 99 ? -10.704 -5.909 15.397 1.00 80.69 99 VAL A N 1
ATOM 679 C CA . VAL A 1 99 ? -9.636 -6.012 16.405 1.00 80.69 99 VAL A CA 1
ATOM 680 C C . VAL A 1 99 ? -9.478 -4.670 17.122 1.00 80.69 99 VAL A C 1
ATOM 682 O O . VAL A 1 99 ? -9.040 -3.693 16.526 1.00 80.69 99 VAL A O 1
ATOM 685 N N . GLY A 1 100 ? -9.764 -4.658 18.426 1.00 81.56 100 GLY A N 1
ATOM 686 C CA . GLY A 1 100 ? -9.706 -3.458 19.270 1.00 81.56 100 GLY A CA 1
ATOM 687 C C . GLY A 1 100 ? -11.069 -3.040 19.821 1.00 81.56 100 GLY A C 1
ATOM 688 O O . GLY A 1 100 ? -11.118 -2.336 20.827 1.00 81.56 100 GLY A O 1
ATOM 689 N N . GLU A 1 101 ? -12.149 -3.548 19.234 1.00 91.00 101 GLU A N 1
ATOM 690 C CA . GLU A 1 101 ? -13.525 -3.325 19.670 1.00 91.00 101 GLU A CA 1
ATOM 691 C C . GLU A 1 101 ? -13.994 -4.470 20.576 1.00 91.00 101 GLU A C 1
ATOM 693 O O . GLU A 1 101 ? -13.603 -5.630 20.406 1.00 91.00 101 GLU A O 1
ATOM 698 N N . ALA A 1 102 ? -14.819 -4.161 21.578 1.00 92.00 102 ALA A N 1
ATOM 699 C CA . ALA A 1 102 ? -15.459 -5.183 22.407 1.00 92.00 102 ALA A CA 1
ATOM 700 C C . ALA A 1 102 ? -16.787 -5.658 21.790 1.00 92.00 102 ALA A C 1
ATOM 702 O O . ALA A 1 102 ? -17.172 -6.814 21.974 1.00 92.00 102 ALA A O 1
ATOM 703 N N . CYS A 1 103 ? -17.458 -4.773 21.054 1.00 91.94 103 CYS A N 1
ATOM 704 C CA . CYS A 1 103 ? -18.707 -4.981 20.329 1.00 91.94 103 CYS A CA 1
ATOM 705 C C . CYS A 1 103 ? -18.780 -4.024 19.129 1.00 91.94 103 CYS A C 1
ATOM 707 O O . CYS A 1 103 ? -18.008 -3.076 19.076 1.00 91.94 103 CYS A O 1
ATOM 709 N N . ASP A 1 104 ? -19.725 -4.265 18.217 1.00 92.06 104 ASP A N 1
ATOM 710 C CA . ASP A 1 104 ? -20.203 -3.299 17.221 1.00 92.06 104 ASP A CA 1
ATOM 711 C C . ASP A 1 104 ? -21.646 -3.697 16.844 1.00 92.06 104 ASP A C 1
ATOM 713 O O . ASP A 1 104 ? -21.890 -4.849 16.459 1.00 92.06 104 ASP A O 1
ATOM 717 N N . ASP A 1 105 ? -22.617 -2.798 17.021 1.00 91.56 105 ASP A N 1
ATOM 718 C CA . ASP A 1 105 ? -24.039 -3.020 16.715 1.00 91.56 105 ASP A CA 1
ATOM 719 C C . ASP A 1 105 ? -24.546 -2.232 15.491 1.00 91.56 105 ASP A C 1
ATOM 721 O O . ASP A 1 105 ? -25.752 -2.175 15.219 1.00 91.56 105 ASP A O 1
ATOM 725 N N . GLY A 1 106 ? -23.625 -1.712 14.679 1.00 91.31 106 GLY A N 1
ATOM 726 C CA . GLY A 1 106 ? -23.919 -1.075 13.399 1.00 91.31 106 GLY A CA 1
ATOM 727 C C . GLY A 1 106 ? -24.360 0.376 13.497 1.00 91.31 106 GLY A C 1
ATOM 728 O O . GLY A 1 106 ? -24.934 0.886 12.528 1.00 91.31 106 GLY A O 1
ATOM 729 N N . ASN A 1 107 ? -24.147 1.029 14.643 1.00 91.06 107 ASN A N 1
ATOM 730 C CA . ASN A 1 107 ? -24.338 2.463 14.803 1.00 91.06 107 ASN A CA 1
ATOM 731 C C . ASN A 1 107 ? -23.499 3.033 15.978 1.00 91.06 107 ASN A C 1
ATOM 733 O O . ASN A 1 107 ? -22.659 2.337 16.530 1.00 91.06 107 ASN A O 1
ATOM 737 N N . LEU A 1 108 ? -23.655 4.327 16.285 1.00 92.69 108 LEU A N 1
ATOM 738 C CA . LEU A 1 108 ? -22.941 5.032 17.370 1.00 92.69 108 LEU A CA 1
ATOM 739 C C . LEU A 1 108 ? -23.907 5.579 18.440 1.00 92.69 108 LEU A C 1
ATOM 741 O O . LEU A 1 108 ? -23.565 6.500 19.186 1.00 92.69 108 LEU A O 1
ATOM 745 N N . GLU A 1 109 ? -25.156 5.115 18.452 1.00 92.12 109 GLU A N 1
ATOM 746 C CA . GLU A 1 109 ? -26.103 5.452 19.509 1.00 92.12 109 GLU A CA 1
ATOM 747 C C . GLU A 1 109 ? -25.657 4.773 20.806 1.00 92.12 109 GLU A C 1
ATOM 749 O O . GLU A 1 109 ? -24.995 3.750 20.798 1.00 92.12 109 GLU A O 1
ATOM 754 N N . ASN A 1 110 ? -25.992 5.381 21.941 1.00 90.62 110 ASN A N 1
ATOM 755 C CA . ASN A 1 110 ? -25.730 4.768 23.238 1.00 90.62 110 ASN A CA 1
ATOM 756 C C . ASN A 1 110 ? -27.037 4.158 23.781 1.00 90.62 110 ASN A C 1
ATOM 758 O O . ASN A 1 110 ? -28.116 4.750 23.662 1.00 90.62 110 ASN A O 1
ATOM 762 N N . ASN A 1 111 ? -26.919 3.106 24.578 1.00 88.44 111 ASN A N 1
ATOM 763 C CA . ASN A 1 111 ? -27.930 2.300 25.267 1.00 88.44 111 ASN A CA 1
ATOM 764 C C . ASN A 1 111 ? -28.687 1.286 24.394 1.00 88.44 111 ASN A C 1
ATOM 766 O O . ASN A 1 111 ? -29.800 0.888 24.757 1.00 88.44 111 ASN A O 1
ATOM 770 N N . ASP A 1 112 ? -28.119 0.849 23.277 1.00 88.69 112 ASP A N 1
ATOM 771 C CA . ASP A 1 112 ? -28.644 -0.217 22.418 1.00 88.69 112 ASP A CA 1
ATOM 772 C C . ASP A 1 112 ? -27.760 -1.474 22.362 1.00 88.69 112 ASP A C 1
ATOM 774 O O . ASP A 1 112 ? -28.195 -2.497 21.823 1.00 88.69 112 ASP A O 1
ATOM 778 N N . GLY A 1 113 ? -26.627 -1.480 23.070 1.00 89.06 113 GLY A N 1
ATOM 779 C CA . GLY A 1 113 ? -25.810 -2.672 23.292 1.00 89.06 113 GLY A CA 1
ATOM 780 C C . GLY A 1 113 ? -24.314 -2.427 23.157 1.00 89.06 113 GLY A C 1
ATOM 781 O O . GLY A 1 113 ? -23.536 -3.124 23.825 1.00 89.06 113 GLY A O 1
ATOM 782 N N . CYS A 1 114 ? -23.921 -1.448 22.349 1.00 93.94 114 CYS A N 1
ATOM 783 C CA . CYS A 1 114 ? -22.543 -1.033 22.158 1.00 93.94 114 CYS A CA 1
ATOM 784 C C . CYS A 1 114 ? -22.427 0.494 22.227 1.00 93.94 114 CYS A C 1
ATOM 786 O O . CYS A 1 114 ? -23.204 1.187 21.592 1.00 93.94 114 CYS A O 1
ATOM 788 N N . ASP A 1 115 ? -21.495 1.034 23.022 1.00 93.00 115 ASP A N 1
ATOM 789 C CA . ASP A 1 115 ? -21.347 2.495 23.109 1.00 93.00 115 ASP A CA 1
ATOM 790 C C . ASP A 1 115 ? -20.614 3.080 21.893 1.00 93.00 115 ASP A C 1
ATOM 792 O O . ASP A 1 115 ? -19.990 2.368 21.107 1.00 93.00 115 ASP A O 1
ATOM 796 N N . GLU A 1 116 ? -20.600 4.414 21.791 1.00 91.88 116 GLU A N 1
ATOM 797 C CA . GLU A 1 116 ? -19.893 5.163 20.735 1.00 91.88 116 GLU A CA 1
ATOM 798 C C . GLU A 1 116 ? -18.368 4.911 20.678 1.00 91.88 116 GLU A C 1
ATOM 800 O O . GLU A 1 116 ? -17.684 5.390 19.770 1.00 91.88 116 GLU A O 1
ATOM 805 N N . THR A 1 117 ? -17.813 4.195 21.662 1.00 90.75 117 THR A N 1
ATOM 806 C CA . THR A 1 117 ? -16.402 3.788 21.739 1.00 90.75 117 THR A CA 1
ATOM 807 C C . THR A 1 117 ? -16.203 2.280 21.566 1.00 90.75 117 THR A C 1
ATOM 809 O O . THR A 1 117 ? -15.119 1.752 21.843 1.00 90.75 117 THR A O 1
ATOM 812 N N . CYS A 1 118 ? -17.244 1.591 21.101 1.00 92.25 118 CYS A N 1
ATOM 813 C CA . CYS A 1 118 ? -17.300 0.160 20.863 1.00 92.25 118 CYS A CA 1
ATOM 814 C C . CYS A 1 118 ? -16.937 -0.683 22.089 1.00 92.25 118 CYS A C 1
ATOM 816 O O . CYS A 1 118 ? -16.249 -1.711 22.012 1.00 92.25 118 CYS A O 1
ATOM 818 N N . GLN A 1 119 ? -17.397 -0.229 23.256 1.00 93.75 119 GLN A N 1
ATOM 819 C CA . GLN A 1 119 ? -17.388 -0.992 24.493 1.00 93.75 119 GLN A CA 1
ATOM 820 C C . GLN A 1 119 ? -18.784 -1.510 24.812 1.00 93.75 119 GLN A C 1
ATOM 822 O O . GLN A 1 119 ? -19.798 -0.882 24.512 1.00 93.75 119 GLN A O 1
ATOM 827 N N . PHE A 1 120 ? -18.831 -2.671 25.470 1.00 91.62 120 PHE A N 1
ATOM 828 C CA . PHE A 1 120 ? -20.094 -3.195 25.967 1.00 91.62 120 PHE A CA 1
ATOM 829 C C . PHE A 1 120 ? -20.713 -2.208 26.938 1.00 91.62 120 PHE A C 1
ATOM 831 O O . PHE A 1 120 ? -20.144 -1.897 27.991 1.00 91.62 120 PHE A O 1
ATOM 838 N N . GLU A 1 121 ? -21.926 -1.797 26.618 1.00 88.62 121 GLU A N 1
ATOM 839 C CA . GLU A 1 121 ? -22.671 -0.943 27.510 1.00 88.62 121 GLU A CA 1
ATOM 840 C C . GLU A 1 121 ? -23.101 -1.739 28.736 1.00 88.62 121 GLU A C 1
ATOM 842 O O . GLU A 1 121 ? -23.495 -2.910 28.635 1.00 88.62 121 GLU A O 1
ATOM 847 N N . PRO A 1 122 ? -23.058 -1.132 29.931 1.00 80.94 122 PRO A N 1
ATOM 848 C CA . PRO A 1 122 ? -23.696 -1.736 31.077 1.00 80.94 122 PRO A CA 1
ATOM 849 C C . PRO A 1 122 ? -25.184 -1.798 30.753 1.00 80.94 122 PRO A C 1
ATOM 851 O O . PRO A 1 122 ? -25.846 -0.763 30.738 1.00 80.9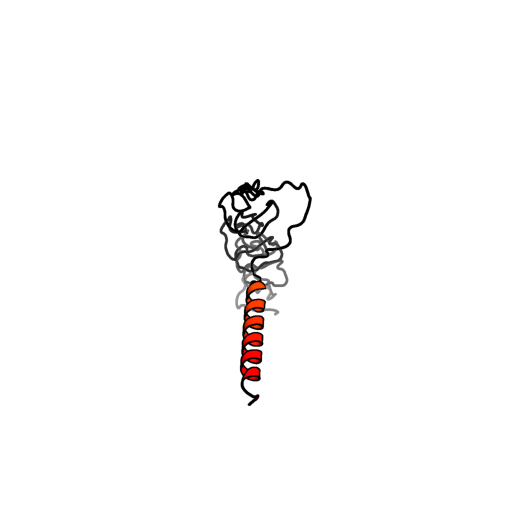4 122 PRO A O 1
ATOM 854 N N . THR A 1 123 ? -25.698 -3.002 30.486 1.00 65.81 123 THR A N 1
ATOM 855 C CA . THR A 1 123 ? -27.114 -3.234 30.206 1.00 65.81 123 THR A CA 1
ATOM 856 C C . THR A 1 123 ? -27.925 -2.547 31.296 1.00 65.81 123 THR A C 1
ATOM 858 O O . THR A 1 123 ? -28.038 -3.055 32.419 1.00 65.81 123 THR A O 1
ATOM 861 N N . THR A 1 124 ? -28.482 -1.375 30.994 1.00 59.56 124 THR A N 1
ATOM 862 C CA . THR A 1 124 ? -29.550 -0.809 31.798 1.00 59.56 124 THR A CA 1
ATOM 863 C C . THR A 1 124 ? -30.764 -1.632 31.430 1.00 59.56 124 THR A C 1
ATOM 865 O O . THR A 1 124 ? -31.619 -1.235 30.647 1.00 59.56 124 THR A O 1
ATOM 868 N N . GLU A 1 125 ? -30.809 -2.853 31.969 1.00 57.44 125 GLU A N 1
ATOM 869 C CA . GLU A 1 125 ? -32.048 -3.592 32.072 1.00 57.44 125 GLU A CA 1
ATOM 870 C C . GLU A 1 125 ? -33.013 -2.618 32.737 1.00 57.44 125 GLU A C 1
ATOM 872 O O . GLU A 1 125 ? -32.930 -2.333 33.936 1.00 57.44 125 GLU A O 1
ATOM 877 N N . VAL A 1 126 ? -33.900 -2.036 31.929 1.00 46.72 126 VAL A N 1
ATOM 878 C CA . VAL A 1 126 ? -35.140 -1.480 32.424 1.00 46.72 126 VAL A CA 1
ATOM 879 C C . VAL A 1 126 ? -35.760 -2.657 33.140 1.00 46.72 126 VAL A C 1
ATOM 881 O O . VAL A 1 126 ? -36.294 -3.571 32.513 1.00 46.72 126 VAL A O 1
ATOM 884 N N . VAL A 1 127 ? -35.605 -2.655 34.462 1.00 43.81 127 VAL A N 1
ATOM 885 C CA . VAL A 1 127 ? -36.308 -3.528 35.380 1.00 43.81 127 VAL A CA 1
ATOM 886 C C . VAL A 1 127 ? -37.780 -3.229 35.143 1.00 43.81 127 VAL A C 1
ATOM 888 O O . VAL A 1 127 ? -38.396 -2.406 35.820 1.00 43.81 127 VAL A O 1
ATOM 891 N N . LEU A 1 128 ? -38.365 -3.882 34.141 1.00 44.97 128 LEU A N 1
ATOM 892 C CA . LEU A 1 128 ? -39.782 -4.145 34.162 1.00 44.97 128 LEU A CA 1
ATOM 893 C C . LEU A 1 128 ? -39.998 -4.862 35.495 1.00 44.97 128 LEU A C 1
ATOM 895 O O . LEU A 1 128 ? -39.235 -5.780 35.812 1.00 44.97 128 LEU A O 1
ATOM 899 N N . PRO A 1 129 ? -40.958 -4.430 36.325 1.00 40.97 129 PRO A N 1
ATOM 900 C CA . PRO A 1 129 ? -41.172 -5.025 37.629 1.00 40.97 129 PRO A CA 1
ATOM 901 C C . PRO A 1 129 ? -41.780 -6.413 37.421 1.00 40.97 129 PRO A C 1
ATOM 903 O O . PRO A 1 129 ? -42.986 -6.608 37.555 1.00 40.97 129 PRO A O 1
ATOM 906 N N . ILE A 1 130 ? -40.955 -7.393 37.055 1.00 46.78 130 ILE A N 1
ATOM 907 C CA . ILE A 1 130 ? -41.342 -8.790 37.073 1.00 46.78 130 ILE A CA 1
ATOM 908 C C . ILE A 1 130 ? -41.079 -9.265 38.492 1.00 46.78 130 ILE A C 1
ATOM 910 O O . ILE A 1 130 ? -39.957 -9.479 38.944 1.00 46.78 130 ILE A O 1
ATOM 914 N N . ILE A 1 131 ? -42.179 -9.338 39.223 1.00 45.16 131 ILE A N 1
ATOM 915 C CA . ILE A 1 131 ? -42.279 -9.919 40.548 1.00 45.16 131 ILE A CA 1
ATOM 916 C C . ILE A 1 131 ? -41.785 -11.369 40.450 1.00 45.16 131 ILE A C 1
ATOM 918 O O . ILE A 1 131 ? -42.474 -12.210 39.882 1.00 45.16 131 ILE A O 1
ATOM 922 N N . GLY A 1 132 ? -40.611 -11.674 41.004 1.00 34.44 132 GLY A N 1
ATOM 923 C CA . GLY A 1 132 ? -40.165 -13.060 41.167 1.00 34.44 132 GLY A CA 1
ATOM 924 C C . GLY A 1 132 ? -38.657 -13.229 41.095 1.00 34.44 132 GLY A C 1
ATOM 925 O O . GLY A 1 132 ? -38.089 -13.321 40.015 1.00 34.44 132 GLY A O 1
ATOM 926 N N . GLY A 1 133 ? -38.018 -13.294 42.264 1.00 41.50 133 GLY A N 1
ATOM 927 C CA . GLY A 1 133 ? -36.594 -13.576 42.392 1.00 41.50 133 GLY A CA 1
ATOM 928 C C . GLY A 1 133 ? -36.190 -14.943 41.838 1.00 41.50 133 GLY A C 1
ATOM 929 O O . GLY A 1 133 ? -36.948 -15.910 41.885 1.00 41.50 133 GLY A O 1
ATOM 930 N N . GLY A 1 134 ? -34.949 -15.016 41.370 1.00 33.12 134 GLY A N 1
ATOM 931 C CA . GLY A 1 134 ? -34.322 -16.255 40.939 1.00 33.12 134 GLY A CA 1
ATOM 932 C C . GLY A 1 134 ? -32.931 -15.991 40.394 1.00 33.12 134 GLY A C 1
ATOM 933 O O . GLY A 1 134 ? -32.761 -15.770 39.204 1.00 33.12 134 GLY A O 1
ATOM 934 N N . SER A 1 135 ? -31.937 -16.019 41.279 1.00 54.25 135 SER A N 1
ATOM 935 C CA . SER A 1 135 ? -30.534 -16.180 40.913 1.00 54.25 135 SER A CA 1
ATOM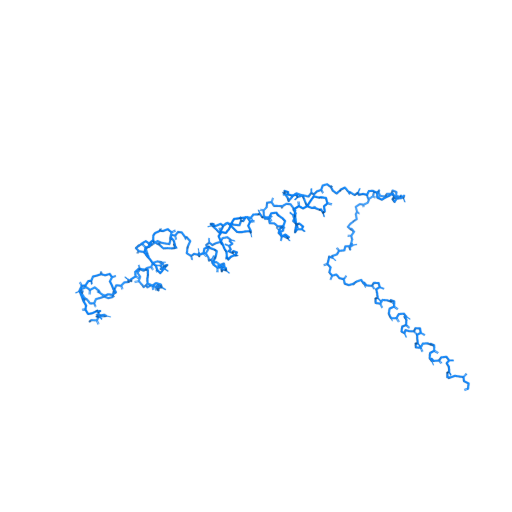 936 C C . SER A 1 135 ? -30.385 -17.425 40.038 1.00 54.25 135 SER A C 1
ATOM 938 O O . SER A 1 135 ? -30.737 -18.522 40.471 1.00 54.25 135 SER A O 1
ATOM 940 N N . GLY A 1 136 ? -29.856 -17.281 38.829 1.00 35.91 136 GLY A N 1
ATOM 941 C CA . GLY A 1 136 ? -29.623 -18.431 37.968 1.00 35.91 136 GLY A CA 1
ATOM 942 C C . GLY A 1 136 ? -28.974 -18.043 36.657 1.00 35.91 136 GLY A C 1
ATOM 943 O O . GLY A 1 136 ? -29.622 -17.499 35.773 1.00 35.91 136 GLY A O 1
ATOM 944 N N . SER A 1 137 ? -27.689 -18.365 36.538 1.00 53.75 137 SER A N 1
ATOM 945 C CA . SER A 1 137 ? -26.986 -18.506 35.271 1.00 53.75 137 SER A CA 1
ATOM 946 C C . SER A 1 137 ? -27.846 -19.311 34.294 1.00 53.75 137 SER A C 1
ATOM 948 O O . SER A 1 137 ? -28.175 -20.467 34.559 1.00 53.75 137 SER A O 1
ATOM 950 N N . GLY A 1 138 ? -28.216 -18.712 33.170 1.00 35.06 138 GLY A N 1
ATOM 951 C CA . GLY A 1 138 ? -28.993 -19.391 32.148 1.00 35.06 138 GLY A CA 1
ATOM 952 C C . GLY A 1 138 ? -28.909 -18.625 30.847 1.00 35.06 138 GLY A C 1
ATOM 953 O O . GLY A 1 138 ? -29.473 -17.545 30.730 1.00 35.06 138 GLY A O 1
ATOM 954 N N . CYS A 1 139 ? -28.186 -19.188 29.880 1.00 45.31 139 CYS A N 1
ATOM 955 C CA . CYS A 1 139 ? -28.229 -18.770 28.488 1.00 45.31 139 CYS A CA 1
ATOM 956 C C . CYS A 1 139 ? -29.696 -18.665 28.055 1.00 45.31 139 CYS A C 1
ATOM 958 O O . CYS A 1 139 ? -30.378 -19.687 27.939 1.00 45.31 139 CYS A O 1
ATOM 960 N N . SER A 1 140 ? -30.190 -17.446 27.834 1.00 40.03 140 SER A N 1
ATOM 961 C CA . SER A 1 140 ? -31.513 -17.261 27.254 1.00 40.03 140 SER A CA 1
ATOM 962 C C . SER A 1 140 ? -31.380 -17.461 25.751 1.00 40.03 140 SER A C 1
ATOM 964 O O . SER A 1 140 ? -30.922 -16.597 25.006 1.00 40.03 140 SER A O 1
ATOM 966 N N . LEU A 1 141 ? -31.706 -18.679 25.322 1.00 43.78 141 LEU A N 1
ATOM 967 C CA . LEU A 1 141 ? -32.000 -18.977 23.933 1.00 43.78 141 LEU A CA 1
ATOM 968 C C . LEU A 1 141 ? -33.092 -18.009 23.448 1.00 43.78 141 LEU A C 1
ATOM 970 O O . LEU A 1 141 ? -34.128 -17.880 24.100 1.00 43.78 141 LEU A O 1
ATOM 974 N N . ASN A 1 142 ? -32.891 -17.487 22.235 1.00 41.94 142 ASN A N 1
ATOM 975 C CA . ASN A 1 142 ? -33.815 -16.702 21.405 1.00 41.94 142 ASN A CA 1
ATOM 976 C C . ASN A 1 142 ? -33.718 -15.190 21.676 1.00 41.94 142 ASN A C 1
ATOM 978 O O . ASN A 1 142 ? -34.249 -14.676 22.649 1.00 41.94 142 ASN A O 1
ATOM 982 N N . THR A 1 143 ? -33.093 -14.406 20.797 1.00 41.34 143 THR A N 1
ATOM 983 C CA . THR A 1 143 ? -33.625 -14.167 19.447 1.00 41.34 143 THR A CA 1
ATOM 984 C C . THR A 1 143 ? -32.498 -13.740 18.500 1.00 41.34 143 THR A C 1
ATOM 986 O O . THR A 1 143 ? -31.985 -12.636 18.606 1.00 41.34 143 THR A O 1
ATOM 989 N N . LEU A 1 144 ? -32.116 -14.611 17.560 1.00 37.88 144 LEU A N 1
ATOM 990 C CA . LEU A 1 144 ? -31.320 -14.208 16.395 1.00 37.88 144 LEU A CA 1
ATOM 991 C C . LEU A 1 144 ? -32.159 -13.246 15.533 1.00 37.88 144 LEU A C 1
ATOM 993 O O . LEU A 1 144 ? -33.327 -13.575 15.272 1.00 37.88 144 LEU A O 1
ATOM 997 N N . PRO A 1 145 ? -31.610 -12.127 15.029 1.00 42.31 145 PRO A N 1
ATOM 998 C CA . PRO A 1 145 ? -32.303 -11.331 14.028 1.00 42.31 145 PRO A CA 1
ATOM 999 C C . PRO A 1 145 ? -32.427 -12.181 12.754 1.00 42.31 145 PRO A C 1
ATOM 1001 O O . PRO A 1 145 ? -31.435 -12.626 12.185 1.00 42.31 145 PRO A O 1
ATOM 1004 N N . GLY A 1 146 ? -33.662 -12.481 12.336 1.00 46.50 146 GLY A N 1
ATOM 1005 C CA . GLY A 1 146 ? -33.922 -13.071 11.016 1.00 46.50 146 GLY A CA 1
ATOM 1006 C C . GLY A 1 146 ? -34.557 -14.465 10.940 1.00 46.50 146 GLY A C 1
ATOM 1007 O O . GLY A 1 146 ? -34.490 -15.076 9.876 1.00 46.50 146 GLY A O 1
ATOM 1008 N N . LYS A 1 147 ? -35.227 -14.995 11.978 1.00 44.53 147 LYS A N 1
ATOM 1009 C CA . LYS A 1 147 ? -36.085 -16.193 11.804 1.00 44.53 147 LYS A CA 1
ATOM 1010 C C . LYS A 1 147 ? -37.580 -15.868 11.908 1.00 44.53 147 LYS A C 1
ATOM 1012 O O . LYS A 1 147 ? -37.994 -15.240 12.881 1.00 44.53 147 LYS A O 1
ATOM 1017 N N . PRO A 1 148 ? -38.416 -16.301 10.939 1.00 41.50 148 PRO A N 1
ATOM 1018 C CA . PRO A 1 148 ? -39.847 -16.040 10.974 1.00 41.50 148 PRO A CA 1
ATOM 1019 C C . PRO A 1 148 ? -40.486 -16.764 12.161 1.00 41.50 148 PRO A C 1
ATOM 1021 O O . PRO A 1 148 ? -40.254 -17.950 12.392 1.00 41.50 148 PRO A O 1
ATOM 1024 N N . ASN A 1 149 ? -41.301 -16.016 12.902 1.00 47.31 149 ASN A N 1
ATOM 1025 C CA . ASN A 1 149 ? -42.060 -16.450 14.069 1.00 47.31 149 ASN A CA 1
ATOM 1026 C C . ASN A 1 149 ? -42.705 -17.841 13.874 1.00 47.31 149 ASN A C 1
ATOM 1028 O O . ASN A 1 149 ? -43.687 -17.997 13.142 1.00 47.31 149 ASN A O 1
ATOM 1032 N N . LEU A 1 150 ? -42.198 -18.849 14.593 1.00 52.69 150 LEU A N 1
ATOM 1033 C CA . LEU A 1 150 ? -42.754 -20.212 14.644 1.00 52.69 150 LEU A CA 1
ATOM 1034 C C . LEU A 1 150 ? -44.195 -20.253 15.200 1.00 52.69 150 LEU A C 1
ATOM 1036 O O . LEU A 1 150 ? -44.904 -21.237 14.999 1.00 52.69 150 LEU A O 1
ATOM 1040 N N . GLY A 1 151 ? -44.664 -19.173 15.838 1.00 48.78 151 GLY A N 1
ATOM 1041 C CA . GLY A 1 151 ? -46.039 -19.039 16.328 1.00 48.78 151 GLY A CA 1
ATOM 1042 C C . GLY A 1 151 ? -47.099 -18.836 15.235 1.00 48.78 151 GLY A C 1
ATOM 1043 O O . GLY A 1 151 ? -48.256 -19.201 15.436 1.00 48.78 151 GLY A O 1
ATOM 1044 N N . ALA A 1 152 ? -46.728 -18.316 14.059 1.00 53.47 152 ALA A N 1
ATOM 1045 C CA . ALA A 1 152 ? -47.693 -18.039 12.988 1.00 53.47 152 ALA A CA 1
ATOM 1046 C C . ALA A 1 152 ? -48.099 -19.304 12.204 1.00 53.47 152 ALA A C 1
ATOM 1048 O O . ALA A 1 152 ? -49.239 -19.431 11.753 1.00 53.47 152 ALA A O 1
ATOM 1049 N N . TRP A 1 153 ? -47.192 -20.279 12.087 1.00 50.69 153 TRP A N 1
ATOM 1050 C CA . TRP A 1 153 ? -47.426 -21.514 11.331 1.00 50.69 153 TRP A CA 1
ATOM 1051 C C . TRP A 1 153 ? -48.357 -22.490 12.063 1.00 50.69 153 TRP A C 1
ATOM 1053 O O . TRP A 1 153 ? -49.192 -23.135 11.428 1.00 50.69 153 TRP A O 1
ATOM 1063 N N . PHE A 1 154 ? -48.293 -22.545 13.398 1.00 54.25 154 PHE A N 1
ATOM 1064 C CA . PHE A 1 154 ? -49.196 -23.384 14.196 1.00 54.25 154 PHE A CA 1
ATOM 1065 C C . PHE A 1 154 ? -50.658 -22.922 14.120 1.00 54.25 154 PHE A C 1
ATOM 1067 O O . PHE A 1 154 ? -51.558 -23.763 14.062 1.00 54.25 154 PHE A O 1
ATOM 1074 N N . LEU A 1 155 ? -50.911 -21.609 14.043 1.00 55.00 155 LEU A N 1
ATOM 1075 C CA . LEU A 1 155 ? -52.274 -21.084 13.906 1.00 55.00 155 LEU A CA 1
ATOM 1076 C C . LEU A 1 155 ? -52.885 -21.398 12.529 1.00 55.00 155 LEU A C 1
ATOM 1078 O O . LEU A 1 155 ? -54.068 -21.733 12.443 1.00 55.00 155 LEU A O 1
ATOM 1082 N N . LEU A 1 156 ? -52.085 -21.343 11.458 1.00 57.03 156 LEU A N 1
ATOM 1083 C CA . LEU A 1 156 ? -52.545 -21.636 10.095 1.00 57.03 156 LEU A CA 1
ATOM 1084 C C . LEU A 1 156 ? -52.850 -23.128 9.885 1.00 57.03 156 LEU A C 1
ATOM 1086 O O . LEU A 1 156 ? -53.832 -23.467 9.217 1.00 57.03 156 LEU A O 1
ATOM 1090 N N . ILE A 1 157 ? -52.067 -24.023 10.499 1.00 59.59 157 ILE A N 1
ATOM 1091 C CA . ILE A 1 157 ? -52.314 -25.476 10.459 1.00 59.59 157 ILE A CA 1
ATOM 1092 C C . ILE A 1 157 ? -53.552 -25.844 11.300 1.00 59.59 157 ILE A C 1
ATOM 1094 O O . ILE A 1 157 ? -54.373 -26.660 10.876 1.00 59.59 157 ILE A O 1
ATOM 1098 N N . ALA A 1 158 ? -53.755 -25.199 12.454 1.00 57.72 158 ALA A N 1
ATOM 1099 C CA . ALA A 1 158 ? -54.936 -25.431 13.289 1.00 57.72 158 ALA A CA 1
ATOM 1100 C C . ALA A 1 158 ? -56.243 -24.977 12.607 1.00 57.72 158 ALA A C 1
ATOM 1102 O O . ALA A 1 158 ? -57.243 -25.699 12.653 1.00 57.72 158 ALA A O 1
ATOM 1103 N N . LEU A 1 159 ? -56.238 -23.828 11.914 1.00 58.56 159 LEU A N 1
ATOM 1104 C CA . LEU A 1 159 ? -57.417 -23.350 11.179 1.00 58.56 159 LEU A CA 1
ATOM 1105 C C . LEU A 1 159 ? -57.791 -24.263 10.000 1.00 58.56 159 LEU A C 1
ATOM 1107 O O . LEU A 1 159 ? -58.975 -24.454 9.723 1.00 58.56 159 LEU A O 1
ATOM 1111 N N . SER A 1 160 ? -56.806 -24.862 9.326 1.00 60.12 160 SER A N 1
ATOM 1112 C CA . SER A 1 160 ? -57.044 -25.750 8.179 1.00 60.12 160 SER A CA 1
ATOM 1113 C C . SER A 1 160 ? -57.515 -27.156 8.594 1.00 60.12 160 SER A C 1
ATOM 1115 O O . SER A 1 160 ? -58.372 -27.739 7.920 1.00 60.12 160 SER A O 1
ATOM 1117 N N . LEU A 1 161 ? -57.086 -27.677 9.752 1.00 57.12 161 LEU A N 1
ATOM 1118 C CA . LEU A 1 161 ? -57.679 -28.895 10.330 1.00 57.12 161 LEU A CA 1
ATOM 1119 C C . LEU A 1 161 ? -59.118 -28.676 10.829 1.00 57.12 161 LEU A C 1
ATOM 1121 O O . LEU A 1 161 ? -59.981 -29.523 10.595 1.00 57.12 161 LEU A O 1
ATOM 1125 N N . LEU A 1 162 ? -59.426 -27.527 11.437 1.00 58.66 162 LEU A N 1
ATOM 1126 C CA . LEU A 1 162 ? -60.798 -27.199 11.851 1.00 58.66 162 LEU A CA 1
ATOM 1127 C C . LEU A 1 162 ? -61.752 -27.051 10.651 1.00 58.66 162 LEU A C 1
ATOM 1129 O O . LEU A 1 162 ? -62.904 -27.489 10.715 1.00 58.66 162 LEU A O 1
ATOM 1133 N N . PHE A 1 163 ? -61.271 -26.516 9.525 1.00 55.75 163 PHE A N 1
ATOM 1134 C CA . PHE A 1 163 ? -62.074 -26.387 8.305 1.00 55.75 163 PHE A CA 1
ATOM 1135 C C . PHE A 1 163 ? -62.379 -27.747 7.647 1.00 55.75 163 PHE A C 1
ATOM 1137 O O . PHE A 1 163 ? -63.492 -27.978 7.170 1.00 55.75 163 PHE A O 1
ATOM 1144 N N . THR A 1 164 ? -61.432 -28.693 7.676 1.00 55.91 164 THR A N 1
ATOM 1145 C CA . THR A 1 164 ? -61.628 -30.040 7.100 1.00 55.91 164 THR A CA 1
ATOM 1146 C C . THR A 1 164 ? -62.519 -30.948 7.957 1.00 55.91 164 THR A C 1
ATOM 1148 O O . THR A 1 164 ? -63.259 -31.767 7.404 1.00 55.91 164 THR A O 1
ATOM 1151 N N . LEU A 1 165 ? -62.529 -30.777 9.284 1.00 54.19 165 LEU A N 1
ATOM 1152 C CA . LEU A 1 165 ? -63.475 -31.457 10.181 1.00 54.19 165 LEU A CA 1
ATOM 1153 C C . LEU A 1 165 ? -64.906 -30.905 10.062 1.00 54.19 165 LEU A C 1
ATOM 1155 O O . LEU A 1 165 ? -65.861 -31.680 10.115 1.00 54.19 165 LEU A O 1
ATOM 1159 N N . SER A 1 166 ? -65.069 -29.604 9.805 1.00 55.66 166 SER A N 1
ATOM 1160 C CA . SER A 1 166 ? -66.391 -28.992 9.590 1.00 55.66 166 SER A CA 1
ATOM 1161 C C . SER A 1 166 ? -67.059 -29.459 8.282 1.00 55.66 166 SER A C 1
ATOM 1163 O O . SER A 1 166 ? -68.269 -29.689 8.239 1.00 55.66 166 SER A O 1
ATOM 1165 N N . LEU A 1 167 ? -66.276 -29.708 7.222 1.00 53.75 167 LEU A N 1
ATOM 1166 C CA . LEU A 1 167 ? -66.794 -30.210 5.937 1.00 53.75 167 LEU A CA 1
ATOM 1167 C C . LEU A 1 167 ? -67.167 -31.704 5.959 1.00 53.75 167 LEU A C 1
ATOM 1169 O O . LEU A 1 167 ? -68.069 -32.117 5.231 1.00 53.75 167 LEU A O 1
ATOM 1173 N N . ARG A 1 168 ? -66.539 -32.520 6.817 1.00 54.38 168 ARG A N 1
ATOM 1174 C CA . ARG A 1 168 ? -66.872 -33.952 6.973 1.00 54.38 168 ARG A CA 1
ATOM 1175 C C . ARG A 1 168 ? -68.089 -34.218 7.865 1.00 54.38 168 ARG A C 1
ATOM 1177 O O . ARG A 1 168 ? -68.679 -35.286 7.761 1.00 54.38 168 ARG A O 1
ATOM 1184 N N . GLY A 1 169 ? -68.521 -33.242 8.668 1.00 52.25 169 GLY A N 1
ATOM 1185 C CA . GLY A 1 169 ? -69.729 -33.341 9.499 1.00 52.25 169 GLY A CA 1
ATOM 1186 C C . GLY A 1 169 ? -71.058 -33.083 8.771 1.00 52.25 169 GLY A C 1
ATOM 1187 O O . GLY A 1 169 ? -72.115 -33.299 9.356 1.00 52.25 169 GLY A O 1
ATOM 1188 N N . ARG A 1 170 ? -71.043 -32.626 7.508 1.00 55.03 170 ARG A N 1
ATOM 1189 C CA . ARG A 1 170 ? -72.264 -32.341 6.718 1.00 55.03 170 ARG A CA 1
ATOM 1190 C C . ARG A 1 170 ? -72.678 -33.445 5.737 1.00 55.03 170 ARG A C 1
ATOM 1192 O O . ARG A 1 170 ? -73.685 -33.282 5.060 1.00 55.03 170 ARG A O 1
ATOM 1199 N N . SER A 1 171 ? -71.959 -34.567 5.678 1.00 54.25 171 SER A N 1
ATOM 1200 C CA . SER A 1 171 ? -72.273 -35.701 4.791 1.00 54.25 171 SER A CA 1
ATOM 1201 C C . SER A 1 171 ? -72.664 -36.952 5.591 1.00 54.25 171 SER A C 1
ATOM 1203 O O . SER A 1 171 ? -72.106 -38.029 5.423 1.00 54.25 171 SER A O 1
ATOM 1205 N N . ALA A 1 172 ? -73.599 -36.785 6.525 1.00 54.91 172 ALA A N 1
ATOM 1206 C CA . ALA A 1 172 ? -74.262 -37.888 7.214 1.00 54.91 172 ALA A CA 1
ATOM 1207 C C . ALA A 1 172 ? -75.722 -37.506 7.499 1.00 54.91 172 ALA A C 1
ATOM 1209 O O . ALA A 1 172 ? -76.100 -37.209 8.633 1.00 54.91 172 ALA A O 1
ATOM 1210 N N . LYS A 1 173 ? -76.524 -37.450 6.435 1.00 47.91 173 LYS A N 1
ATOM 1211 C CA . LYS A 1 173 ? -77.976 -37.635 6.458 1.00 47.91 173 LYS A CA 1
ATOM 1212 C C . LYS A 1 173 ? -78.457 -38.025 5.071 1.00 47.91 173 LYS A C 1
ATOM 1214 O O . LYS A 1 173 ? -77.963 -37.403 4.107 1.00 47.91 173 LYS A O 1
#

Sequence (173 aa):
EACDDGNLNNGDGCNNLCEREYICGNGVLEQGENCDDSNTISGDGCSSDCQTIEGGGALCGNGIWETGEACDDGNLNNGDGCSSSCQIQSTCGNGIAEVGEACDDGNLENNDGCDETCQFEPTTEVVLPIIGGGSGSGCSLNTLPGKPNLGAWFLLIALSLLFTLSLRGRSAK

Foldseek 3Di:
DCADPPDADPQPQAHNVRDGDDHALCQDDDDPAPDHPNAQDAQQQAHNNRNDGHPDVAHALCCDDDDPAPDHNNHQDPLPQAHVSRDGDDRAQCCDQDVPAPAHNNHQDPQPQAHNNRHGDPNPPPCPPPPDDDDDDDDDDDDDPDDPDPVVVVVVVVVVVVVVVVVVVVPDD

pLDDT: mean 74.68, std 17.78, range [33.12, 93.94]